Protein AF-A0A0S8HHI7-F1 (afdb_monomer_lite)

Sequence (87 aa):
MISKEKIEKLICEKIELEEQLGDQAGGSGHLSFVEYDLEWIGKPQKTEEGYVVEYRYTLVISTEFTIYPDNPPYTYPKSGTIIIKTE

Structure (mmCIF, N/CA/C/O backbone):
data_AF-A0A0S8HHI7-F1
#
_entry.id   AF-A0A0S8HHI7-F1
#
loop_
_atom_site.group_PDB
_atom_site.id
_atom_site.type_symbol
_atom_site.label_atom_id
_atom_site.label_alt_id
_atom_site.label_comp_id
_atom_site.label_asym_id
_atom_site.label_entity_id
_atom_site.label_seq_id
_atom_site.pdbx_PDB_ins_code
_atom_site.Cartn_x
_atom_site.Cartn_y
_atom_site.Cartn_z
_atom_site.occupancy
_atom_site.B_iso_or_equiv
_atom_site.auth_seq_id
_atom_site.auth_comp_id
_atom_site.auth_asym_id
_atom_site.auth_atom_id
_atom_site.pdbx_PDB_model_num
ATOM 1 N N . MET A 1 1 ? -17.767 7.027 13.970 1.00 66.88 1 MET A N 1
ATOM 2 C CA . MET A 1 1 ? -17.427 5.909 13.062 1.00 66.88 1 MET A CA 1
ATOM 3 C C . MET A 1 1 ? -16.461 6.461 12.034 1.00 66.88 1 MET A 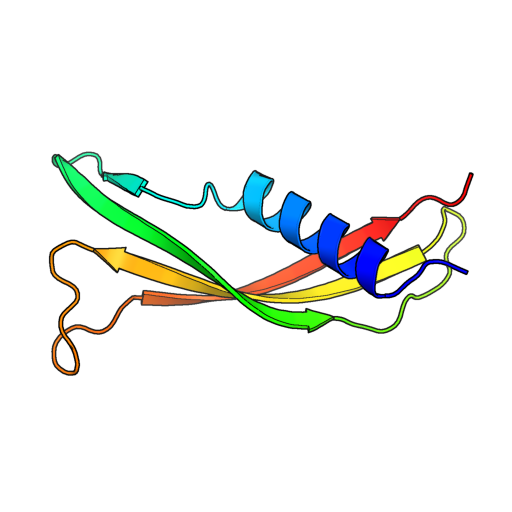C 1
ATOM 5 O O . MET A 1 1 ? -16.751 7.514 11.483 1.00 66.88 1 MET A O 1
ATOM 9 N N . ILE A 1 2 ? -15.288 5.853 11.865 1.00 77.88 2 ILE A N 1
ATOM 10 C CA . ILE A 1 2 ? -14.313 6.336 10.883 1.00 77.88 2 ILE A CA 1
ATOM 11 C C . ILE A 1 2 ? -14.809 6.032 9.462 1.00 77.88 2 ILE A C 1
ATOM 13 O O . ILE A 1 2 ? -15.374 4.963 9.228 1.00 77.88 2 ILE A O 1
ATOM 17 N N . SER A 1 3 ? -14.661 6.979 8.533 1.00 88.81 3 SER A N 1
ATOM 18 C CA . SER A 1 3 ? -15.065 6.772 7.141 1.00 88.81 3 SER A CA 1
ATOM 19 C C . SER A 1 3 ? -14.056 5.892 6.403 1.00 88.81 3 SER A C 1
ATOM 21 O O . SER A 1 3 ? -12.860 5.910 6.701 1.00 88.81 3 SER A O 1
ATOM 23 N N . LYS A 1 4 ? -14.543 5.141 5.408 1.00 89.25 4 LYS A N 1
ATOM 24 C CA . LYS A 1 4 ? -13.696 4.327 4.525 1.00 89.25 4 LYS A CA 1
ATOM 25 C C . LYS A 1 4 ? -12.624 5.181 3.837 1.00 89.25 4 LYS A C 1
ATOM 27 O O . LYS A 1 4 ? -11.463 4.807 3.844 1.00 89.25 4 LYS A O 1
ATOM 32 N N . GLU A 1 5 ? -13.006 6.356 3.341 1.00 91.19 5 GLU A N 1
ATOM 33 C CA . GLU A 1 5 ? -12.105 7.310 2.676 1.00 91.19 5 GLU A CA 1
ATOM 34 C C . GLU A 1 5 ? -10.959 7.763 3.589 1.00 91.19 5 GLU A C 1
ATOM 36 O O . GLU A 1 5 ? -9.817 7.871 3.155 1.00 91.19 5 GLU A O 1
ATOM 41 N N . LYS A 1 6 ? -11.241 7.991 4.881 1.00 91.75 6 LYS A N 1
ATOM 42 C CA . LYS A 1 6 ? -10.206 8.371 5.848 1.00 91.75 6 LYS A CA 1
ATOM 43 C C . LYS A 1 6 ? -9.231 7.221 6.106 1.00 91.75 6 LYS A C 1
ATOM 45 O O . LYS A 1 6 ? -8.041 7.470 6.240 1.00 91.75 6 LYS A O 1
ATOM 50 N N . ILE A 1 7 ? -9.725 5.985 6.184 1.00 93.25 7 ILE A N 1
ATOM 51 C CA . ILE A 1 7 ? -8.879 4.791 6.336 1.00 93.25 7 ILE A CA 1
ATOM 52 C C . ILE A 1 7 ? -7.969 4.624 5.121 1.00 93.25 7 ILE A C 1
ATOM 54 O O . ILE A 1 7 ? -6.769 4.448 5.287 1.00 93.25 7 ILE A O 1
ATOM 58 N N . GLU A 1 8 ? -8.539 4.706 3.921 1.00 94.75 8 GLU A N 1
ATOM 59 C CA . GLU A 1 8 ? -7.811 4.560 2.661 1.00 94.75 8 GLU A CA 1
ATOM 60 C C . GLU A 1 8 ? -6.697 5.600 2.549 1.00 94.75 8 GLU A C 1
ATOM 62 O O . GLU A 1 8 ? -5.542 5.232 2.372 1.00 94.75 8 GLU A O 1
ATOM 67 N N . LYS A 1 9 ? -7.008 6.874 2.819 1.00 94.88 9 LYS A N 1
ATOM 68 C CA . LYS A 1 9 ? -6.009 7.947 2.837 1.00 94.88 9 LYS A CA 1
ATOM 69 C C . LYS A 1 9 ? -4.852 7.670 3.805 1.00 94.88 9 LYS A C 1
ATOM 71 O O . LYS A 1 9 ? -3.699 7.827 3.427 1.00 94.88 9 LYS A O 1
ATOM 76 N N . LEU A 1 10 ? -5.147 7.239 5.034 1.00 95.12 10 LEU A N 1
ATOM 77 C CA . LEU A 1 10 ? -4.112 6.934 6.030 1.00 95.12 10 LEU A CA 1
ATOM 78 C C . LEU A 1 10 ? -3.241 5.735 5.626 1.00 95.12 10 LEU A C 1
ATOM 80 O O . LEU A 1 10 ? -2.057 5.698 5.952 1.00 95.12 10 LEU A O 1
ATOM 84 N N . ILE A 1 11 ? -3.818 4.747 4.937 1.00 95.81 11 ILE A N 1
ATOM 85 C CA . ILE A 1 11 ? -3.073 3.602 4.404 1.00 95.81 11 ILE A CA 1
ATOM 86 C C . ILE A 1 11 ? -2.160 4.054 3.260 1.00 95.81 11 ILE A C 1
ATOM 88 O O . ILE A 1 11 ? -0.983 3.707 3.277 1.00 95.81 11 ILE A O 1
ATOM 92 N N . CYS A 1 12 ? -2.667 4.858 2.321 1.00 94.25 12 CYS A N 1
ATOM 93 C CA . CYS A 1 12 ? -1.877 5.432 1.228 1.00 94.25 12 CYS A CA 1
ATOM 94 C C . CYS A 1 12 ? -0.680 6.230 1.759 1.00 94.25 12 CYS A C 1
ATOM 96 O O . CYS A 1 12 ? 0.454 5.940 1.392 1.00 94.25 12 CYS A O 1
ATOM 98 N N . GLU A 1 13 ? -0.916 7.153 2.698 1.00 94.12 13 GLU A N 1
ATOM 99 C CA . GLU A 1 13 ? 0.141 7.954 3.334 1.00 94.12 13 GLU A CA 1
ATOM 100 C C . GLU A 1 13 ? 1.190 7.067 4.027 1.00 94.12 13 GLU A C 1
ATOM 102 O O . GLU A 1 13 ? 2.388 7.338 3.965 1.00 94.12 13 GLU A O 1
ATOM 107 N N . LYS A 1 14 ? 0.760 5.976 4.674 1.00 94.38 14 LYS A N 1
ATOM 108 C CA . LYS A 1 14 ? 1.673 5.022 5.315 1.00 94.38 14 LYS A CA 1
ATOM 109 C C . LYS A 1 14 ? 2.531 4.270 4.297 1.00 94.38 14 LYS A C 1
ATOM 111 O O . LYS A 1 14 ? 3.732 4.151 4.518 1.00 94.38 14 LYS A O 1
ATOM 116 N N . ILE A 1 15 ? 1.940 3.780 3.207 1.00 95.06 15 ILE A N 1
ATOM 117 C CA . ILE A 1 15 ? 2.671 3.081 2.137 1.00 95.06 15 ILE A CA 1
ATOM 118 C C . ILE A 1 15 ? 3.672 4.036 1.475 1.00 95.06 15 ILE A C 1
ATOM 120 O O . ILE A 1 15 ? 4.831 3.678 1.301 1.00 95.06 15 ILE A O 1
ATOM 124 N N . GLU A 1 16 ? 3.260 5.269 1.177 1.00 92.56 16 GLU A N 1
ATOM 125 C CA . GLU A 1 16 ? 4.128 6.313 0.615 1.00 92.56 16 GLU A CA 1
ATOM 126 C C . GLU A 1 16 ? 5.365 6.582 1.481 1.00 92.56 16 GLU A C 1
ATOM 128 O O . GLU A 1 16 ? 6.480 6.680 0.963 1.00 92.56 16 GLU A O 1
ATOM 133 N N . LEU A 1 17 ? 5.176 6.659 2.801 1.00 90.50 17 LEU A N 1
ATOM 134 C CA . LEU A 1 17 ? 6.263 6.867 3.758 1.00 90.50 17 LEU A CA 1
ATOM 135 C C . LEU A 1 17 ? 7.205 5.661 3.877 1.00 90.50 17 LEU A C 1
ATOM 137 O O . LEU A 1 17 ? 8.400 5.848 4.099 1.00 90.50 17 LEU A O 1
ATOM 141 N N . GLU A 1 18 ? 6.685 4.437 3.776 1.00 92.31 18 GLU A N 1
ATOM 142 C CA . GLU A 1 18 ? 7.470 3.209 3.960 1.00 92.31 18 GLU A CA 1
ATOM 143 C C . GLU A 1 18 ? 8.241 2.805 2.700 1.00 92.31 18 GLU A C 1
ATOM 145 O O . GLU A 1 18 ? 9.387 2.364 2.793 1.00 92.31 18 GLU A O 1
ATOM 150 N N . GLU A 1 19 ? 7.631 2.967 1.526 1.00 91.62 19 GLU A N 1
ATOM 151 C CA . GLU A 1 19 ? 8.114 2.352 0.287 1.00 91.62 19 GLU A CA 1
ATOM 152 C C . GLU A 1 19 ? 8.928 3.290 -0.607 1.00 91.62 19 GLU A C 1
ATOM 154 O O . GLU A 1 19 ? 9.439 2.844 -1.631 1.00 91.62 19 GLU A O 1
ATOM 159 N N . GLN A 1 20 ? 9.095 4.562 -0.219 1.00 86.94 20 GLN A N 1
ATOM 160 C CA . GLN A 1 20 ? 9.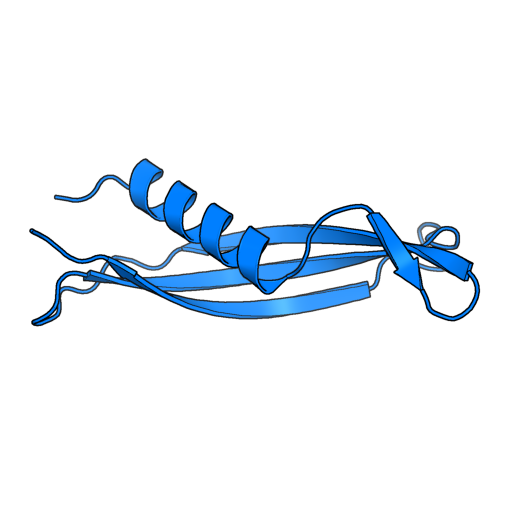868 5.558 -0.980 1.00 86.94 20 GLN A CA 1
ATOM 161 C C . GLN A 1 20 ? 9.438 5.603 -2.456 1.00 86.94 20 GLN A C 1
ATOM 163 O O . GLN A 1 20 ? 10.241 5.413 -3.370 1.00 86.94 20 GLN A O 1
ATOM 168 N N . LEU A 1 21 ? 8.143 5.813 -2.689 1.00 90.75 21 LEU A N 1
ATOM 169 C CA . LEU A 1 21 ? 7.571 5.793 -4.034 1.00 90.75 21 LEU A CA 1
ATOM 170 C C . LEU A 1 21 ? 8.185 6.851 -4.961 1.00 90.75 21 LEU A C 1
ATOM 172 O O . LEU A 1 21 ? 8.708 7.875 -4.515 1.00 90.75 21 LEU A O 1
ATOM 176 N N . GLY A 1 22 ? 8.039 6.625 -6.264 1.00 90.38 22 GLY A N 1
ATOM 177 C CA . GLY A 1 22 ? 8.511 7.518 -7.314 1.00 90.38 22 GLY A CA 1
ATOM 178 C C . GLY A 1 22 ? 9.857 7.101 -7.901 1.00 90.38 22 GLY A C 1
ATOM 179 O O . GLY A 1 22 ? 10.229 5.926 -7.881 1.00 90.38 22 GLY A O 1
ATOM 180 N N . ASP A 1 23 ? 10.563 8.079 -8.468 1.00 90.19 23 ASP A N 1
ATOM 181 C CA . ASP A 1 23 ? 11.842 7.870 -9.145 1.00 90.19 23 ASP A CA 1
ATOM 182 C C . ASP A 1 23 ? 12.969 7.561 -8.154 1.00 90.19 23 ASP A C 1
ATOM 184 O O . ASP A 1 23 ? 13.218 8.293 -7.196 1.00 90.19 23 ASP A O 1
ATOM 188 N N . GLN A 1 24 ? 13.704 6.494 -8.441 1.00 86.19 24 GLN A N 1
ATOM 189 C CA . GLN A 1 24 ? 14.822 5.995 -7.657 1.00 86.19 24 GLN A CA 1
ATOM 190 C C . GLN A 1 24 ? 16.051 5.844 -8.559 1.00 86.19 24 GLN A C 1
ATOM 192 O O . GLN A 1 24 ? 16.009 5.155 -9.584 1.00 86.19 24 GLN A O 1
ATOM 197 N N . ALA A 1 25 ? 17.168 6.461 -8.167 1.00 81.19 25 ALA A N 1
ATOM 198 C CA . ALA A 1 25 ? 18.461 6.285 -8.825 1.00 81.19 25 ALA A CA 1
ATOM 199 C C . ALA A 1 25 ? 19.251 5.174 -8.118 1.00 81.19 25 ALA A C 1
ATOM 201 O O . ALA A 1 25 ? 19.663 5.320 -6.966 1.00 81.19 25 ALA A O 1
ATOM 202 N N . GLY A 1 26 ? 19.461 4.050 -8.802 1.00 69.56 26 GLY A N 1
ATOM 203 C CA . GLY A 1 26 ? 20.249 2.935 -8.284 1.00 69.56 26 GLY A CA 1
ATOM 204 C C . GLY A 1 26 ? 21.739 3.275 -8.168 1.00 69.56 26 GLY A C 1
ATOM 205 O O . GLY A 1 26 ? 22.250 4.161 -8.852 1.00 69.56 26 GLY A O 1
ATOM 206 N N . GLY A 1 27 ? 22.478 2.524 -7.343 1.00 67.50 27 GLY A N 1
ATOM 207 C CA . GLY A 1 27 ? 23.910 2.767 -7.095 1.00 67.50 27 GLY A CA 1
ATOM 208 C C . GLY A 1 27 ? 24.821 2.661 -8.329 1.00 67.50 27 GLY A C 1
ATOM 209 O O . GLY A 1 27 ? 25.946 3.152 -8.302 1.00 67.50 27 GLY A O 1
ATOM 210 N N . SER A 1 28 ? 24.345 2.054 -9.418 1.00 79.31 28 SER A N 1
ATOM 211 C CA . SER A 1 28 ? 25.037 1.985 -10.711 1.00 79.31 28 SER A CA 1
ATOM 212 C C . SER A 1 28 ? 24.680 3.129 -11.673 1.00 79.31 28 SER A C 1
ATOM 214 O O . SER A 1 28 ? 25.218 3.168 -12.775 1.00 79.31 28 SER A O 1
ATOM 216 N N . GLY A 1 29 ? 23.771 4.035 -11.291 1.00 78.62 29 GLY A N 1
ATOM 217 C CA . GLY A 1 29 ? 23.266 5.120 -12.140 1.00 78.62 29 GLY A CA 1
ATOM 218 C C . GLY A 1 29 ? 22.035 4.771 -12.986 1.00 78.62 29 GLY A C 1
ATOM 219 O O . GLY A 1 29 ? 21.624 5.593 -13.799 1.00 78.62 29 GLY A O 1
ATOM 220 N N . HIS A 1 30 ? 21.443 3.587 -12.802 1.00 86.12 30 HIS A N 1
ATOM 221 C CA . HIS A 1 30 ? 20.207 3.193 -13.490 1.00 86.12 30 HIS A CA 1
ATOM 222 C C . HIS A 1 30 ? 18.972 3.794 -12.824 1.00 86.12 30 HIS A C 1
ATOM 224 O O . HIS A 1 30 ? 18.916 3.914 -11.597 1.00 86.12 30 HIS A O 1
ATOM 230 N N . LEU A 1 31 ? 17.974 4.132 -13.639 1.00 88.12 31 LEU A N 1
ATOM 231 C CA . LEU A 1 31 ? 16.698 4.664 -13.172 1.00 88.12 31 LEU A CA 1
ATOM 232 C C . LEU A 1 31 ? 15.693 3.536 -12.927 1.00 88.12 31 LEU A C 1
ATOM 234 O O . LEU A 1 31 ? 15.528 2.620 -13.740 1.00 88.12 31 LEU A O 1
ATOM 238 N N . SER A 1 32 ? 14.997 3.640 -11.803 1.00 90.00 32 SER A N 1
ATOM 239 C CA . SER A 1 32 ? 13.854 2.805 -11.454 1.00 90.00 32 SER A CA 1
ATOM 240 C C . SER A 1 32 ? 12.709 3.666 -10.946 1.00 90.00 32 SER A C 1
ATOM 242 O O . SER A 1 32 ? 12.931 4.771 -10.463 1.00 90.00 32 SER A O 1
ATOM 244 N N . PHE A 1 33 ? 11.492 3.163 -11.077 1.00 93.44 33 PHE A N 1
ATOM 245 C CA . PHE A 1 33 ? 10.274 3.803 -10.617 1.00 93.44 33 PHE A CA 1
ATOM 246 C C . PHE A 1 33 ? 9.511 2.814 -9.744 1.00 93.44 33 PHE A C 1
ATOM 248 O O . PHE A 1 33 ? 9.288 1.672 -10.156 1.00 93.44 33 PHE A O 1
ATOM 255 N N . VAL A 1 34 ? 9.153 3.244 -8.537 1.00 94.31 34 VAL A N 1
ATOM 256 C CA . VAL A 1 34 ? 8.442 2.426 -7.551 1.00 94.31 34 VAL A CA 1
ATOM 257 C C . VAL A 1 34 ? 7.035 2.975 -7.369 1.00 94.31 34 VAL A C 1
ATOM 259 O O . VAL A 1 34 ? 6.847 4.128 -6.986 1.00 94.31 34 VAL A O 1
ATOM 262 N N . GLU A 1 35 ? 6.043 2.129 -7.602 1.00 95.69 35 GLU A N 1
ATOM 263 C CA . GLU A 1 35 ? 4.629 2.411 -7.362 1.00 95.69 35 GLU A CA 1
ATOM 264 C C . GLU A 1 35 ? 3.986 1.263 -6.575 1.00 95.69 35 GLU A C 1
ATOM 266 O O . GLU A 1 35 ? 4.616 0.235 -6.309 1.00 95.69 35 GLU A O 1
ATOM 271 N N . TYR A 1 36 ? 2.727 1.432 -6.174 1.00 96.88 36 TYR A N 1
ATOM 272 C CA . TYR A 1 36 ? 1.956 0.371 -5.538 1.00 96.88 36 TYR A CA 1
ATOM 273 C C . TYR A 1 36 ? 0.547 0.285 -6.111 1.00 96.88 36 TYR A C 1
ATOM 275 O O . TYR A 1 36 ? -0.041 1.292 -6.500 1.00 96.88 36 TYR A O 1
ATOM 283 N N . ASP A 1 37 ? -0.003 -0.923 -6.083 1.00 96.19 37 ASP A N 1
ATOM 284 C CA . ASP A 1 37 ? -1.414 -1.195 -6.325 1.00 96.19 37 ASP A CA 1
ATOM 285 C C . ASP A 1 37 ? -2.070 -1.667 -5.023 1.00 96.19 37 ASP A C 1
ATOM 287 O O . ASP A 1 37 ? -1.634 -2.648 -4.411 1.00 96.19 37 ASP A O 1
ATOM 291 N N . LEU A 1 38 ? -3.086 -0.941 -4.554 1.00 96.38 38 LEU A N 1
ATOM 292 C CA . LEU A 1 38 ? -3.796 -1.267 -3.321 1.00 96.38 38 LEU A CA 1
ATOM 293 C C . LEU A 1 38 ? -4.882 -2.304 -3.600 1.00 96.38 38 LEU A C 1
ATOM 295 O O . LEU A 1 38 ? -5.963 -1.995 -4.094 1.00 96.38 38 LEU A O 1
ATOM 299 N N . GLU A 1 39 ? -4.617 -3.540 -3.202 1.00 96.62 39 GLU A N 1
ATOM 300 C CA . GLU A 1 39 ? -5.471 -4.677 -3.538 1.00 96.62 39 GLU A CA 1
ATOM 301 C C . GLU A 1 39 ? -6.662 -4.820 -2.588 1.00 96.62 39 GLU A C 1
ATOM 303 O O . GLU A 1 39 ? -7.766 -5.197 -2.991 1.00 96.62 39 GLU A O 1
ATOM 308 N N . TRP A 1 40 ? -6.440 -4.586 -1.290 1.00 96.62 40 TRP A N 1
ATOM 309 C CA . TRP A 1 40 ? -7.449 -4.878 -0.279 1.00 96.62 40 TRP A CA 1
ATOM 310 C C . TRP A 1 40 ? -7.279 -4.068 1.003 1.00 96.62 40 TRP A C 1
ATOM 312 O O . TRP A 1 40 ? -6.187 -3.958 1.559 1.00 96.62 40 TRP A O 1
ATOM 322 N N . ILE A 1 41 ? -8.412 -3.597 1.529 1.00 96.44 41 ILE A N 1
ATOM 323 C CA . ILE A 1 41 ? -8.534 -3.009 2.863 1.00 96.44 41 ILE A CA 1
ATOM 324 C C . ILE A 1 41 ? -9.499 -3.868 3.684 1.00 96.44 41 ILE A C 1
ATOM 326 O O . ILE A 1 41 ? -10.650 -4.09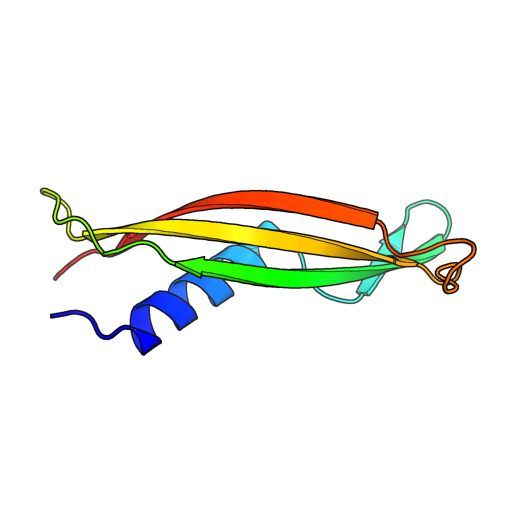7 3.296 1.00 96.44 41 ILE A O 1
ATOM 330 N N . GLY A 1 42 ? -9.032 -4.311 4.845 1.00 94.62 42 GLY A N 1
ATOM 331 C CA . GLY A 1 42 ? -9.811 -5.063 5.811 1.00 94.62 42 GLY A CA 1
ATOM 332 C C . GLY A 1 42 ? -10.861 -4.229 6.533 1.00 94.62 42 GLY A C 1
ATOM 333 O O . GLY A 1 42 ? -10.849 -2.999 6.552 1.00 94.62 42 GLY A O 1
ATOM 334 N N . LYS A 1 43 ? -11.809 -4.919 7.170 1.00 93.75 43 LYS A N 1
ATOM 335 C CA . LYS A 1 43 ? -12.792 -4.249 8.025 1.00 93.75 43 LYS A CA 1
ATOM 336 C C . LYS A 1 43 ? -12.098 -3.735 9.293 1.00 93.75 43 LYS A C 1
ATOM 338 O O . LYS A 1 43 ? -11.352 -4.504 9.896 1.00 93.75 43 LYS A O 1
ATOM 343 N N . PRO A 1 44 ? -12.385 -2.501 9.744 1.00 93.62 44 PRO A N 1
ATOM 344 C CA . PRO A 1 44 ? -11.839 -1.995 10.996 1.00 93.62 44 PRO A CA 1
ATOM 345 C C . PRO A 1 44 ? -12.247 -2.866 12.181 1.00 93.62 44 PRO A C 1
ATOM 347 O O . PRO A 1 44 ? -13.436 -3.101 12.407 1.00 93.62 44 PRO A O 1
ATOM 350 N N . GLN A 1 45 ? -11.261 -3.314 12.950 1.00 93.50 45 GLN A N 1
ATOM 351 C CA . GLN A 1 45 ? -11.458 -4.057 14.188 1.00 93.50 45 GLN A CA 1
ATOM 352 C C . GLN A 1 45 ? -11.235 -3.120 15.369 1.00 93.50 45 GLN A C 1
ATOM 354 O O . GLN A 1 45 ? -10.201 -2.464 15.456 1.00 93.50 45 GLN A O 1
ATOM 359 N N . LYS A 1 46 ? -12.215 -3.016 16.267 1.00 92.31 46 LYS A N 1
ATOM 360 C CA . LYS A 1 46 ? -12.100 -2.155 17.448 1.00 92.31 46 LYS A CA 1
ATOM 361 C C . LYS A 1 46 ? -11.123 -2.769 18.455 1.00 92.31 46 LYS A C 1
ATOM 363 O O . LYS A 1 46 ? -11.244 -3.950 18.771 1.00 92.31 46 LYS A O 1
ATOM 368 N N . THR A 1 47 ? -10.216 -1.960 18.986 1.00 90.38 47 THR A N 1
ATOM 369 C CA . THR A 1 47 ? -9.258 -2.315 20.044 1.00 90.38 47 THR A CA 1
ATOM 370 C C . THR A 1 47 ? -9.334 -1.305 21.194 1.00 90.38 47 THR A C 1
ATOM 372 O O . THR A 1 47 ? -10.097 -0.340 21.125 1.00 90.38 47 THR A O 1
ATOM 375 N N . GLU A 1 48 ? -8.568 -1.521 22.268 1.00 88.56 48 GLU A N 1
ATOM 376 C CA . GLU A 1 48 ? -8.481 -0.575 23.395 1.00 88.56 48 GLU A CA 1
ATOM 377 C C . GLU A 1 48 ? -7.912 0.792 22.972 1.00 88.56 48 GLU A C 1
ATOM 379 O O . GLU A 1 48 ? -8.310 1.819 23.513 1.00 88.56 48 GLU A O 1
ATOM 384 N N . GLU A 1 49 ? -7.037 0.816 21.963 1.00 85.25 49 GLU A N 1
ATOM 385 C CA . GLU A 1 49 ? -6.354 2.023 21.475 1.00 85.25 49 GLU A CA 1
ATOM 386 C C . GLU A 1 49 ? -7.073 2.718 20.300 1.00 85.25 49 GLU A C 1
ATOM 388 O O . GLU A 1 49 ? -6.629 3.774 19.845 1.00 85.25 49 GLU A O 1
ATOM 393 N N . GLY A 1 50 ? -8.165 2.141 19.781 1.00 90.50 50 GLY A N 1
ATOM 394 C CA . GLY A 1 50 ? -8.923 2.682 18.648 1.00 90.50 50 GLY A CA 1
ATOM 395 C C . GLY A 1 50 ? -9.400 1.601 17.678 1.00 90.50 50 GLY A C 1
ATOM 396 O O . GLY A 1 50 ? -10.185 0.726 18.047 1.00 90.50 50 GLY A O 1
ATOM 397 N N . TYR A 1 51 ? -8.966 1.679 16.418 1.00 92.31 51 TYR A N 1
ATOM 398 C CA . TYR A 1 51 ? -9.260 0.683 15.384 1.00 92.31 51 TYR A CA 1
ATOM 399 C C . TYR A 1 51 ? -7.986 0.165 14.724 1.00 92.31 51 TYR A C 1
ATOM 401 O O . TYR A 1 51 ? -7.142 0.952 14.308 1.00 92.31 51 TYR A O 1
ATOM 409 N N . VAL A 1 52 ? -7.885 -1.148 14.549 1.00 94.75 52 VAL A N 1
ATOM 410 C CA . VAL A 1 52 ? -6.860 -1.789 13.722 1.00 94.75 52 VAL A CA 1
ATOM 411 C C . VAL A 1 52 ? -7.457 -2.114 12.361 1.00 94.75 52 VAL A C 1
ATOM 413 O O . VAL A 1 52 ? -8.558 -2.661 12.269 1.00 94.75 52 VAL A O 1
ATOM 416 N N . VAL A 1 53 ? -6.732 -1.766 11.300 1.00 96.31 53 VAL A N 1
ATOM 417 C CA . VAL A 1 53 ? -7.098 -2.094 9.921 1.00 96.31 53 VAL A CA 1
ATOM 418 C C . VAL A 1 53 ? -5.932 -2.809 9.256 1.00 96.31 53 VAL A C 1
ATOM 420 O O . VAL A 1 53 ? -4.822 -2.281 9.199 1.00 96.31 53 VAL A O 1
ATOM 423 N N . GLU A 1 54 ? -6.195 -4.009 8.751 1.00 96.94 54 GLU A N 1
ATOM 424 C CA . GLU A 1 54 ? -5.275 -4.753 7.892 1.00 96.94 54 GLU A CA 1
ATOM 425 C C . GLU A 1 54 ? -5.416 -4.282 6.444 1.00 96.94 54 GLU A C 1
ATOM 427 O O . GLU A 1 54 ? -6.521 -3.975 5.992 1.00 96.94 54 GLU A O 1
ATOM 432 N N . TYR A 1 55 ? -4.318 -4.255 5.699 1.00 97.44 55 TYR A N 1
ATOM 433 C CA . TYR A 1 55 ? -4.323 -3.914 4.279 1.00 97.44 55 TYR A CA 1
ATOM 434 C C . TYR A 1 55 ? -3.299 -4.739 3.500 1.00 97.44 55 TYR A C 1
ATOM 436 O O . TYR A 1 55 ? -2.335 -5.258 4.069 1.00 97.44 55 TYR A O 1
ATOM 444 N N . ARG A 1 56 ? -3.538 -4.888 2.195 1.00 97.81 56 ARG A N 1
ATOM 445 C CA . ARG A 1 56 ? -2.670 -5.598 1.248 1.00 97.81 56 ARG A CA 1
ATOM 446 C C . ARG A 1 56 ? -2.485 -4.762 -0.001 1.00 97.81 56 ARG A C 1
ATOM 448 O O . ARG A 1 56 ? -3.441 -4.148 -0.472 1.00 97.81 56 ARG A O 1
ATOM 455 N N . TYR A 1 57 ? -1.265 -4.752 -0.503 1.00 97.62 57 TYR A N 1
ATOM 456 C CA . TYR A 1 57 ? -0.879 -4.019 -1.695 1.00 97.62 57 TYR A CA 1
ATOM 457 C C . TYR A 1 57 ? 0.255 -4.757 -2.396 1.00 97.62 57 TYR A C 1
ATOM 459 O O . TYR A 1 57 ? 1.005 -5.496 -1.760 1.00 97.62 57 TYR A O 1
ATOM 467 N N . THR A 1 58 ? 0.404 -4.527 -3.690 1.00 97.38 58 THR A N 1
ATOM 468 C CA . THR A 1 58 ? 1.540 -5.022 -4.463 1.00 97.38 58 THR A CA 1
ATOM 469 C C . THR A 1 58 ? 2.421 -3.845 -4.838 1.00 97.38 58 THR A C 1
ATOM 471 O O . THR A 1 58 ? 1.951 -2.894 -5.452 1.00 97.38 58 THR A O 1
ATOM 474 N N . LEU A 1 59 ? 3.701 -3.898 -4.473 1.00 96.69 59 LEU A N 1
ATOM 475 C CA . LEU A 1 59 ? 4.690 -2.981 -5.029 1.00 96.69 59 LEU A CA 1
ATOM 476 C C . LEU A 1 59 ? 5.012 -3.376 -6.450 1.00 96.69 59 LEU A C 1
ATOM 478 O O . LEU A 1 59 ? 5.238 -4.554 -6.721 1.00 96.69 59 LEU A O 1
ATOM 482 N N . VAL A 1 60 ? 5.110 -2.382 -7.315 1.00 96.00 60 VAL A N 1
ATOM 483 C CA . VAL A 1 60 ? 5.513 -2.537 -8.704 1.00 96.00 60 VAL A CA 1
ATOM 484 C C . VAL A 1 60 ? 6.766 -1.699 -8.910 1.00 96.00 60 VAL A C 1
ATOM 486 O O . VAL A 1 60 ? 6.782 -0.497 -8.656 1.00 96.00 60 VAL A O 1
ATOM 489 N N . ILE A 1 61 ? 7.844 -2.355 -9.328 1.00 94.25 61 ILE A N 1
ATOM 490 C CA . ILE A 1 61 ? 9.136 -1.728 -9.589 1.00 94.25 61 ILE A CA 1
ATOM 491 C C . ILE A 1 61 ? 9.424 -1.859 -11.076 1.00 94.25 61 ILE A C 1
ATOM 493 O O . ILE A 1 61 ? 9.710 -2.949 -11.585 1.00 94.25 61 ILE A O 1
ATOM 497 N N . SER A 1 62 ? 9.366 -0.725 -11.759 1.00 93.94 62 SER A N 1
ATOM 498 C CA . SER A 1 62 ? 9.747 -0.589 -13.158 1.00 93.94 62 SER A CA 1
ATOM 499 C C . SER A 1 62 ? 11.160 -0.028 -13.251 1.00 93.94 62 SER A C 1
ATOM 501 O O . SER A 1 62 ? 11.616 0.713 -12.386 1.00 93.94 62 SER A O 1
ATOM 503 N N . THR A 1 63 ? 11.876 -0.374 -14.310 1.00 92.50 63 THR A N 1
ATOM 504 C CA . THR A 1 63 ? 13.187 0.205 -14.626 1.00 92.50 63 THR A CA 1
ATOM 505 C C . THR A 1 63 ? 13.170 0.745 -16.046 1.00 92.50 63 THR A C 1
ATOM 507 O O . THR A 1 63 ? 12.250 0.456 -16.812 1.00 92.50 63 THR A O 1
ATOM 510 N N . GLU A 1 64 ? 14.217 1.464 -16.439 1.00 89.31 64 GLU A N 1
ATOM 511 C CA . GLU A 1 64 ? 14.409 1.888 -17.835 1.00 89.31 64 GLU A CA 1
ATOM 512 C C . GLU A 1 64 ? 14.448 0.721 -18.849 1.00 89.31 64 GLU A C 1
ATOM 514 O O . GLU A 1 64 ? 14.307 0.934 -20.051 1.00 89.31 64 GLU A O 1
ATOM 519 N N . PHE A 1 65 ? 14.594 -0.519 -18.372 1.00 90.69 65 PHE A N 1
ATOM 520 C CA . PHE A 1 65 ? 14.599 -1.735 -19.186 1.00 90.69 65 PHE A CA 1
ATOM 521 C C . PHE A 1 65 ? 13.280 -2.515 -19.129 1.00 90.69 65 PHE A C 1
ATOM 523 O O . PHE A 1 65 ? 13.205 -3.617 -19.675 1.00 90.69 65 PHE A O 1
ATOM 530 N N . THR A 1 66 ? 12.251 -2.001 -18.450 1.00 91.88 66 THR A N 1
ATOM 531 C CA . THR A 1 66 ? 10.943 -2.660 -18.379 1.00 91.88 66 THR A CA 1
ATOM 532 C C . THR A 1 66 ? 10.249 -2.596 -19.741 1.00 91.88 66 THR A C 1
ATOM 534 O O . THR A 1 66 ? 9.904 -1.524 -20.232 1.00 91.88 66 THR A O 1
ATOM 537 N N . ILE A 1 67 ? 10.050 -3.760 -20.362 1.00 90.19 67 ILE A N 1
ATOM 538 C CA . ILE A 1 67 ? 9.464 -3.928 -21.698 1.00 90.19 67 ILE A CA 1
ATOM 539 C C . ILE A 1 67 ? 8.473 -5.083 -21.631 1.00 90.19 67 ILE A C 1
ATOM 541 O O . ILE A 1 67 ? 8.847 -6.199 -21.297 1.00 90.19 67 ILE A O 1
ATOM 545 N N . TYR A 1 68 ? 7.212 -4.861 -21.982 1.00 86.94 68 TYR A N 1
ATOM 546 C CA . TYR A 1 68 ? 6.232 -5.945 -22.017 1.00 86.94 68 TYR A CA 1
ATOM 547 C C . TYR A 1 68 ? 6.190 -6.637 -23.389 1.00 86.94 68 TYR A C 1
ATOM 549 O O . TYR A 1 68 ? 6.174 -5.939 -24.404 1.00 86.94 68 TYR A O 1
ATOM 557 N N . PRO A 1 69 ? 6.084 -7.980 -23.446 1.00 90.75 69 PRO A N 1
ATOM 558 C CA . PRO A 1 69 ? 6.054 -8.934 -22.328 1.00 90.75 69 PRO A CA 1
ATOM 559 C C . PRO A 1 69 ? 7.440 -9.461 -21.903 1.00 90.75 69 PRO A C 1
ATOM 561 O O . PRO A 1 69 ? 7.509 -10.265 -20.980 1.00 90.75 69 PRO A O 1
ATOM 564 N N . ASP A 1 70 ? 8.516 -9.058 -22.581 1.00 94.00 70 ASP A N 1
ATOM 565 C CA . ASP A 1 70 ? 9.830 -9.711 -22.489 1.00 94.00 70 ASP A CA 1
ATOM 566 C C . ASP A 1 70 ? 10.557 -9.489 -21.146 1.00 94.00 70 ASP A C 1
ATOM 568 O O . ASP A 1 70 ? 11.265 -10.373 -20.668 1.00 94.00 70 ASP A O 1
ATOM 572 N N . ASN A 1 71 ? 10.371 -8.322 -20.524 1.00 91.69 71 ASN A N 1
ATOM 573 C CA . ASN A 1 71 ? 10.904 -7.927 -19.220 1.00 91.69 71 ASN A CA 1
ATOM 574 C C . ASN A 1 71 ? 9.868 -7.074 -18.448 1.00 91.69 71 ASN A C 1
ATOM 576 O O . ASN A 1 71 ? 9.998 -5.846 -18.386 1.00 91.69 71 ASN A O 1
ATOM 580 N N . PRO A 1 72 ? 8.802 -7.691 -17.906 1.00 93.56 72 PRO A N 1
ATOM 581 C CA . PRO A 1 72 ? 7.782 -6.984 -17.136 1.00 93.56 72 PRO A CA 1
ATOM 582 C C . PRO A 1 72 ? 8.375 -6.396 -15.838 1.00 93.56 72 PRO A C 1
ATOM 584 O O . PRO A 1 72 ? 9.456 -6.803 -15.408 1.00 93.56 72 PRO A O 1
ATOM 587 N N . PRO A 1 73 ? 7.694 -5.439 -15.188 1.00 94.56 73 PRO A N 1
ATOM 588 C CA . PRO A 1 73 ? 8.122 -4.896 -13.913 1.00 94.56 73 PRO A CA 1
ATOM 589 C C . PRO A 1 73 ? 8.115 -5.973 -12.833 1.00 94.56 73 PRO A C 1
ATOM 591 O O . PRO A 1 73 ? 7.344 -6.939 -12.866 1.00 94.56 73 PRO A O 1
ATOM 594 N N . TYR A 1 74 ? 8.970 -5.771 -11.841 1.00 93.88 74 TYR A N 1
ATOM 595 C CA . TYR A 1 74 ? 9.030 -6.642 -10.681 1.00 93.88 74 TYR A CA 1
ATOM 596 C C . TYR A 1 74 ? 7.866 -6.319 -9.756 1.00 93.88 74 TYR A C 1
ATOM 598 O O . TYR A 1 74 ? 7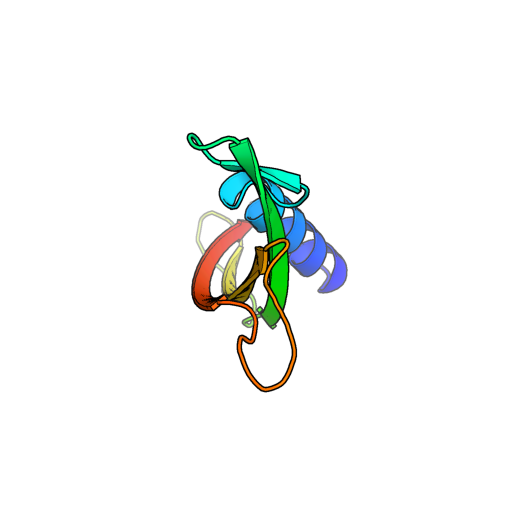.637 -5.156 -9.433 1.00 93.88 74 TYR A O 1
ATOM 606 N N . THR A 1 75 ? 7.148 -7.348 -9.314 1.00 95.81 75 THR A N 1
ATOM 607 C CA . THR A 1 75 ? 6.009 -7.190 -8.408 1.00 95.81 75 THR A CA 1
ATOM 608 C C . THR A 1 75 ? 6.267 -7.897 -7.083 1.00 95.81 75 THR A C 1
ATOM 610 O O . THR A 1 75 ? 6.760 -9.025 -7.059 1.00 95.81 75 THR A O 1
ATOM 613 N N . TYR A 1 76 ? 5.955 -7.225 -5.974 1.00 95.12 76 TYR A N 1
ATOM 614 C CA . TYR A 1 76 ? 6.150 -7.745 -4.621 1.00 95.12 76 TYR A CA 1
ATOM 615 C C . TYR A 1 76 ? 4.878 -7.546 -3.791 1.00 95.12 76 TYR A C 1
ATOM 617 O O . TYR A 1 76 ? 4.590 -6.414 -3.392 1.00 95.12 76 TYR A O 1
ATOM 625 N N . PRO A 1 77 ? 4.117 -8.616 -3.497 1.00 96.69 77 PRO A N 1
ATOM 626 C CA . PRO A 1 77 ? 2.947 -8.511 -2.638 1.00 96.69 77 PRO A CA 1
ATOM 627 C C . PRO A 1 77 ? 3.378 -8.254 -1.193 1.00 96.69 77 PRO A C 1
ATOM 629 O O . PRO A 1 77 ? 4.277 -8.914 -0.660 1.00 96.69 77 PRO A O 1
ATOM 632 N N . LYS A 1 78 ? 2.714 -7.305 -0.541 1.00 97.56 78 LYS A N 1
ATOM 633 C CA . LYS A 1 78 ? 2.954 -6.905 0.844 1.00 97.56 78 LYS A CA 1
ATOM 634 C C . LYS A 1 78 ? 1.636 -6.751 1.593 1.00 97.56 78 LYS A C 1
ATOM 636 O O . LYS A 1 78 ? 0.552 -6.594 1.030 1.00 97.56 78 LYS A O 1
ATOM 641 N N . SER A 1 79 ? 1.738 -6.813 2.912 1.00 96.88 79 SER A N 1
ATOM 642 C CA . SER A 1 79 ? 0.615 -6.614 3.819 1.00 96.88 79 SER A CA 1
ATOM 643 C C . SER A 1 79 ? 1.065 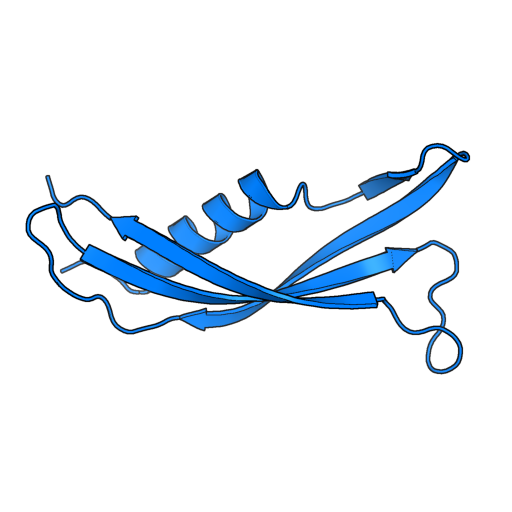-5.829 5.035 1.00 96.88 79 SER A C 1
ATOM 645 O O . SER A 1 79 ? 2.197 -5.997 5.489 1.00 96.88 79 SER A O 1
ATOM 647 N N . GLY A 1 80 ? 0.169 -5.026 5.590 1.00 95.25 80 GLY A N 1
ATOM 648 C CA . GLY A 1 80 ? 0.445 -4.240 6.781 1.00 95.25 80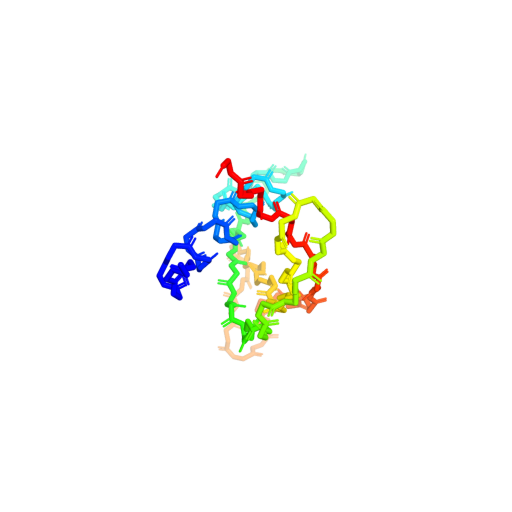 GLY A CA 1
ATOM 649 C C . GLY A 1 80 ? -0.784 -4.047 7.654 1.00 95.25 80 GLY A C 1
ATOM 650 O O . GLY A 1 80 ? -1.903 -4.437 7.314 1.00 95.25 80 GLY A O 1
ATOM 651 N N . THR A 1 81 ? -0.548 -3.422 8.801 1.00 95.56 81 THR A N 1
ATOM 652 C CA . THR A 1 81 ? -1.583 -3.006 9.747 1.00 95.56 81 THR A CA 1
ATOM 653 C C . THR A 1 81 ? -1.384 -1.549 10.114 1.00 95.56 81 THR A C 1
ATOM 655 O O . THR A 1 81 ? -0.258 -1.119 10.371 1.00 95.56 81 THR A O 1
ATOM 658 N N . ILE A 1 82 ? -2.479 -0.801 10.199 1.00 94.25 82 ILE A N 1
ATOM 659 C CA . ILE A 1 82 ? -2.486 0.557 10.739 1.00 94.25 82 ILE A CA 1
ATOM 660 C C . ILE A 1 82 ? -3.391 0.627 11.969 1.00 94.25 82 ILE A C 1
ATOM 662 O O . ILE A 1 82 ? -4.489 0.066 11.980 1.00 94.25 82 ILE A O 1
ATOM 666 N N . ILE A 1 83 ? -2.912 1.310 13.011 1.00 92.88 83 ILE A N 1
ATOM 667 C CA . ILE A 1 83 ? -3.683 1.613 14.219 1.00 92.88 83 ILE A CA 1
ATOM 668 C C . ILE A 1 83 ? -4.204 3.039 14.088 1.00 92.88 83 ILE A C 1
ATOM 670 O O . ILE A 1 83 ? -3.428 3.988 13.989 1.00 92.88 83 ILE A O 1
ATOM 674 N N . ILE A 1 84 ? -5.523 3.191 14.102 1.00 90.75 84 ILE A N 1
ATOM 675 C CA . ILE A 1 84 ? -6.199 4.476 14.009 1.00 90.75 84 ILE A CA 1
ATOM 676 C C . ILE A 1 84 ? -6.782 4.809 15.373 1.00 90.75 84 ILE A C 1
ATOM 678 O O . ILE A 1 84 ? -7.791 4.235 15.790 1.00 90.75 84 ILE A O 1
ATOM 682 N N . LYS A 1 85 ? -6.131 5.743 16.066 1.00 87.19 85 LYS A N 1
ATOM 683 C CA . LYS A 1 85 ? -6.555 6.189 17.392 1.00 87.19 85 LYS A CA 1
ATOM 684 C C . LYS A 1 85 ? -7.875 6.947 17.299 1.00 87.19 85 LYS A C 1
ATOM 686 O O . LYS A 1 85 ? -8.055 7.798 16.427 1.00 87.19 85 LYS A O 1
ATOM 691 N N . THR A 1 86 ? -8.803 6.621 18.190 1.00 72.06 86 THR A N 1
ATOM 692 C CA . THR A 1 86 ? -9.982 7.450 18.444 1.00 72.06 86 THR A CA 1
ATOM 693 C C . THR A 1 86 ? -9.674 8.340 19.630 1.00 72.06 86 THR A C 1
ATOM 695 O O . THR A 1 86 ? -9.506 7.820 20.731 1.00 72.06 86 THR A O 1
ATOM 698 N N . GLU A 1 87 ? -9.558 9.641 19.386 1.00 62.06 87 GLU A N 1
ATOM 699 C CA . GLU A 1 87 ? -9.612 10.655 20.446 1.00 62.06 87 GLU A CA 1
ATOM 700 C C . GLU A 1 87 ? -11.000 10.697 21.100 1.00 62.06 87 GLU A C 1
ATOM 702 O O . GLU A 1 87 ? -12.002 10.437 20.384 1.00 62.06 87 GLU A O 1
#

Secondary structure (DSSP, 8-state):
---HHHHHHHHHHHHHHHHT-EEEE-TTS-EEEEEEEEEEEPPPEEETTEEEEEEEEEEEEEETT-BTTTBPPEEEEEEEEEEEE--

Foldseek 3Di:
DDDPVNVVVVVVVVCCVPVVAAWDQDPVRWIKGKDKAWDDKADWDQDPFGTKIKTKMKIWMGTPPDDPPPHHTDIDIDMDMDDDGDD

pLDDT: mean 91.01, std 7.16, range [62.06, 97.81]

Radius of gyration: 16.12 Å; chains: 1; bounding box: 42×20×46 Å